Protein AF-A0A7C3ES78-F1 (afdb_monomer)

Solvent-accessible surface area (backbone atoms only — not comparable to full-atom values): 7080 Å² total; per-residue (Å²): 106,75,72,52,53,51,52,51,51,50,53,50,50,53,51,52,53,52,50,52,52,55,54,38,75,72,42,63,96,80,56,62,63,67,60,55,52,51,55,49,52,56,51,46,53,54,51,32,52,55,46,28,54,58,33,47,80,73,57,60,40,49,51,47,71,48,76,52,77,45,78,47,74,48,81,80,72,85,88,84,70,71,67,76,73,80,66,73,81,65,92,75,47,56,28,30,42,36,39,40,43,34,44,34,39,41,36,86,94,46,78,48,73,51,77,43,61,45,58,43,78,64

Nearest PDB structures (foldseek):
  2x2r-assembly1_B  TM=5.175E-01  e=1.816E+00  Homo sapiens
  7s01-assembly1_c  TM=3.495E-01  e=9.575E-01  Bacillus phage AR9
  6fk0-assembly1_A  TM=3.008E-01  e=2.667E+00  Homo sapiens
  3k5e-assembly2_B  TM=3.259E-01  e=1.816E+00  Homo sapiens

Structure (mmCIF, N/CA/C/O backbone):
data_AF-A0A7C3ES78-F1
#
_entry.id   AF-A0A7C3ES78-F1
#
loop_
_atom_site.group_PDB
_atom_site.id
_atom_site.type_symbol
_atom_site.label_atom_id
_atom_site.label_alt_id
_atom_site.label_comp_id
_atom_site.label_asym_id
_atom_site.label_entity_id
_atom_site.label_seq_id
_atom_site.pdbx_PDB_ins_code
_atom_site.Cartn_x
_atom_site.Cartn_y
_atom_site.Cartn_z
_atom_site.occupancy
_atom_site.B_iso_or_equiv
_atom_site.auth_seq_id
_atom_site.auth_comp_id
_atom_site.auth_asym_id
_atom_site.auth_atom_id
_atom_site.pdbx_PDB_model_num
ATOM 1 N N . MET A 1 1 ? -17.506 1.241 11.285 1.00 62.62 1 MET A N 1
ATOM 2 C CA . MET A 1 1 ? -16.161 0.634 11.338 1.00 62.62 1 MET A CA 1
ATOM 3 C C . MET A 1 1 ? -15.782 -0.171 10.093 1.00 62.62 1 MET A C 1
ATOM 5 O O . MET A 1 1 ? -14.934 0.307 9.359 1.00 62.62 1 MET A O 1
ATOM 9 N N . ALA A 1 2 ? -16.392 -1.330 9.785 1.00 64.75 2 ALA A N 1
ATOM 10 C CA . ALA A 1 2 ? -15.964 -2.161 8.637 1.00 64.75 2 ALA A CA 1
ATOM 11 C C . ALA A 1 2 ? -15.982 -1.416 7.283 1.00 64.75 2 ALA A C 1
ATOM 13 O O . ALA A 1 2 ? -14.995 -1.424 6.559 1.00 64.75 2 ALA A O 1
ATOM 14 N N . ARG A 1 3 ? -17.068 -0.685 7.003 1.00 71.31 3 ARG A N 1
ATOM 15 C CA . ARG A 1 3 ? -17.240 0.115 5.777 1.00 71.31 3 ARG A CA 1
ATOM 16 C C . ARG A 1 3 ? -16.304 1.328 5.689 1.00 71.31 3 ARG A C 1
ATOM 18 O O . ARG A 1 3 ? -15.979 1.794 4.607 1.00 71.31 3 ARG A O 1
ATOM 25 N N . GLU A 1 4 ? -15.890 1.858 6.836 1.00 70.44 4 GLU A N 1
ATOM 26 C CA . GLU A 1 4 ? -14.985 3.013 6.910 1.00 70.44 4 GLU A CA 1
ATOM 27 C C . GLU A 1 4 ? -13.533 2.574 6.724 1.00 70.44 4 GLU A C 1
ATOM 29 O O . GLU A 1 4 ? -12.785 3.240 6.016 1.00 70.44 4 GLU A O 1
ATOM 34 N N . LEU A 1 5 ? -13.161 1.421 7.294 1.00 70.56 5 LEU A N 1
ATOM 35 C CA . LEU A 1 5 ? -11.885 0.763 7.025 1.00 70.56 5 LEU A CA 1
ATOM 36 C C . LEU A 1 5 ? -11.753 0.430 5.540 1.00 70.56 5 LEU A C 1
ATOM 38 O O . LEU A 1 5 ? -10.719 0.707 4.947 1.00 70.56 5 LEU A O 1
ATOM 42 N N . GLU A 1 6 ? -12.808 -0.101 4.930 1.00 73.50 6 GLU A N 1
ATOM 43 C CA . GLU A 1 6 ? -12.848 -0.374 3.495 1.00 73.50 6 GLU A CA 1
ATOM 44 C C . GLU A 1 6 ? -12.653 0.905 2.666 1.00 73.50 6 GLU A C 1
ATOM 46 O O . GLU A 1 6 ? -11.811 0.930 1.772 1.00 73.50 6 GLU A O 1
ATOM 51 N N . PHE A 1 7 ? -13.354 1.992 3.005 1.00 77.75 7 PHE A N 1
ATOM 52 C CA . PHE A 1 7 ? -13.230 3.274 2.307 1.00 77.75 7 PHE A CA 1
ATOM 53 C C . PHE A 1 7 ? -11.829 3.890 2.432 1.00 77.75 7 PHE A C 1
ATOM 55 O O . PHE A 1 7 ? -11.240 4.318 1.440 1.00 77.75 7 PHE A O 1
ATOM 62 N N . ILE A 1 8 ? -11.271 3.927 3.643 1.00 77.00 8 ILE A N 1
ATOM 63 C CA . ILE A 1 8 ? -9.923 4.452 3.890 1.00 77.00 8 ILE A CA 1
ATOM 64 C C . ILE A 1 8 ? -8.868 3.583 3.196 1.00 77.00 8 ILE A C 1
ATOM 66 O O . ILE A 1 8 ? -7.962 4.122 2.564 1.00 77.00 8 ILE A O 1
ATOM 70 N N . SER A 1 9 ? -9.024 2.258 3.239 1.00 76.31 9 SER A N 1
ATOM 71 C CA . SER A 1 9 ? -8.118 1.332 2.556 1.00 76.31 9 SER A CA 1
ATOM 72 C C . SER A 1 9 ? -8.146 1.514 1.041 1.00 76.31 9 SER A C 1
ATOM 74 O O . SER A 1 9 ? -7.097 1.503 0.403 1.00 76.31 9 SER A O 1
ATOM 76 N N . TYR A 1 10 ? -9.327 1.763 0.468 1.00 80.12 10 TYR A N 1
ATOM 77 C CA . TYR A 1 10 ? -9.472 2.082 -0.951 1.00 80.12 10 TYR A CA 1
ATOM 78 C C . TYR A 1 10 ? -8.794 3.401 -1.330 1.00 80.12 10 TYR A C 1
ATOM 80 O O . TYR A 1 10 ? -8.125 3.470 -2.357 1.00 80.12 10 TYR A O 1
ATOM 88 N N . ASN A 1 11 ? -8.931 4.449 -0.515 1.00 83.50 11 ASN A N 1
ATOM 89 C CA . ASN A 1 11 ? -8.260 5.722 -0.791 1.00 83.50 11 ASN A CA 1
ATOM 90 C C . ASN A 1 11 ? -6.737 5.598 -0.705 1.00 83.50 11 ASN A C 1
ATOM 92 O O . ASN A 1 11 ? -6.035 6.135 -1.561 1.00 83.50 11 ASN A O 1
ATOM 96 N N . ALA A 1 12 ? -6.236 4.849 0.282 1.00 81.75 12 ALA A N 1
ATOM 97 C CA . ALA A 1 12 ? -4.819 4.539 0.386 1.00 81.75 12 ALA A CA 1
ATOM 98 C C . ALA A 1 12 ? -4.331 3.795 -0.864 1.00 81.75 12 ALA A C 1
ATOM 100 O O . ALA A 1 12 ? -3.369 4.226 -1.496 1.00 81.75 12 ALA A O 1
ATOM 101 N N . LEU A 1 13 ? -5.048 2.748 -1.286 1.00 79.75 13 LEU A N 1
ATOM 102 C CA . LEU A 1 13 ? -4.766 2.010 -2.519 1.00 79.75 13 LEU A CA 1
ATOM 103 C C . LEU A 1 13 ? -4.699 2.928 -3.751 1.00 79.75 13 LEU A C 1
ATOM 105 O O . LEU A 1 13 ? -3.739 2.853 -4.517 1.00 79.75 13 LEU A O 1
ATOM 109 N N . LEU A 1 14 ? -5.688 3.810 -3.940 1.00 81.12 14 LEU A N 1
ATOM 110 C CA . LEU A 1 14 ? -5.721 4.758 -5.060 1.00 81.12 14 LEU A CA 1
ATOM 111 C C . LEU A 1 14 ? -4.498 5.683 -5.064 1.00 81.12 14 LEU A C 1
ATOM 113 O O . LEU A 1 14 ? -3.889 5.891 -6.116 1.00 81.12 14 LEU A O 1
ATOM 117 N N . ASP A 1 15 ? -4.127 6.217 -3.900 1.00 84.38 15 ASP A N 1
ATOM 118 C CA . ASP A 1 15 ? -2.976 7.106 -3.760 1.00 84.38 15 ASP A CA 1
ATOM 119 C C . ASP A 1 15 ? -1.652 6.378 -4.023 1.00 84.38 15 ASP A C 1
ATOM 121 O O . ASP A 1 15 ? -0.822 6.886 -4.779 1.00 84.38 15 ASP A O 1
ATOM 125 N N . PHE A 1 16 ? -1.472 5.161 -3.494 1.00 79.25 16 PHE A N 1
ATOM 126 C CA . PHE A 1 16 ? -0.300 4.334 -3.797 1.00 79.25 16 PHE A CA 1
ATOM 127 C C . PHE A 1 16 ? -0.185 4.057 -5.294 1.00 79.25 16 PHE A C 1
ATOM 129 O O . PHE A 1 16 ? 0.885 4.247 -5.873 1.00 79.25 16 PHE A O 1
ATOM 136 N N . CYS A 1 17 ? -1.283 3.670 -5.945 1.00 75.62 17 CYS A N 1
ATOM 137 C CA . CYS A 1 17 ? -1.304 3.415 -7.383 1.00 75.62 17 CYS A CA 1
ATOM 138 C C . CYS A 1 17 ? -0.955 4.666 -8.201 1.00 75.62 17 CYS A C 1
ATOM 140 O O . CYS A 1 17 ? -0.160 4.598 -9.142 1.00 75.62 17 CYS A O 1
ATOM 142 N N . ALA A 1 18 ? -1.496 5.829 -7.831 1.00 77.25 18 ALA A N 1
ATOM 143 C CA . ALA A 1 18 ? -1.172 7.094 -8.482 1.00 77.25 18 ALA A CA 1
ATOM 144 C C . ALA A 1 18 ? 0.302 7.481 -8.285 1.00 77.25 18 ALA A C 1
ATOM 146 O O . ALA A 1 18 ? 0.964 7.914 -9.232 1.00 77.25 18 ALA A O 1
ATOM 147 N N . ALA A 1 19 ? 0.826 7.290 -7.075 1.00 77.81 19 ALA A N 1
ATOM 148 C CA . ALA A 1 19 ? 2.203 7.588 -6.717 1.00 77.81 19 ALA A CA 1
ATOM 149 C C . ALA A 1 19 ? 3.192 6.685 -7.477 1.00 77.81 19 ALA A C 1
ATOM 151 O O . ALA A 1 19 ? 4.142 7.197 -8.071 1.00 77.81 19 ALA A O 1
ATOM 152 N N . MET A 1 20 ? 2.920 5.376 -7.556 1.00 75.44 20 MET A N 1
ATOM 153 C CA . MET A 1 20 ? 3.696 4.430 -8.369 1.00 75.44 20 MET A CA 1
ATOM 154 C C . MET A 1 20 ? 3.691 4.818 -9.845 1.00 75.44 20 MET A C 1
ATOM 156 O O . MET A 1 20 ? 4.745 4.846 -10.468 1.00 75.44 20 MET A O 1
ATOM 160 N N . LYS A 1 21 ? 2.532 5.191 -10.400 1.00 73.12 21 LYS A N 1
ATOM 161 C CA . LYS A 1 21 ? 2.420 5.630 -11.799 1.00 73.12 21 LYS A CA 1
ATOM 162 C C . LYS A 1 21 ? 3.163 6.937 -12.076 1.00 73.12 21 LYS A C 1
ATOM 164 O O . LYS A 1 21 ? 3.678 7.140 -13.172 1.00 73.12 21 LYS A O 1
ATOM 169 N N . LEU A 1 22 ? 3.184 7.866 -11.125 1.00 73.50 22 LEU A N 1
ATOM 170 C CA . LEU A 1 22 ? 3.937 9.106 -11.289 1.00 73.50 22 LEU A CA 1
ATOM 171 C C . LEU A 1 22 ? 5.441 8.841 -11.226 1.00 73.50 22 LEU A C 1
ATOM 173 O O . LEU A 1 22 ? 6.173 9.360 -12.064 1.00 73.50 22 LEU A O 1
ATOM 177 N N . ALA A 1 23 ? 5.874 8.009 -10.276 1.00 70.31 23 ALA A N 1
ATOM 178 C CA . ALA A 1 23 ? 7.259 7.576 -10.172 1.00 70.31 23 ALA A CA 1
ATOM 179 C C . ALA A 1 23 ? 7.695 6.880 -11.471 1.00 70.31 23 ALA A C 1
ATOM 181 O O . ALA A 1 23 ? 8.684 7.294 -12.065 1.00 70.31 23 ALA A O 1
ATOM 182 N N . ALA A 1 24 ? 6.889 5.933 -11.968 1.00 67.88 24 ALA A N 1
ATOM 183 C CA . ALA A 1 24 ? 7.060 5.216 -13.234 1.00 67.88 24 ALA A CA 1
ATOM 184 C C . ALA A 1 24 ? 7.420 6.129 -14.419 1.00 67.88 24 ALA A C 1
ATOM 186 O O . ALA A 1 24 ? 8.396 5.884 -15.119 1.00 67.88 24 AL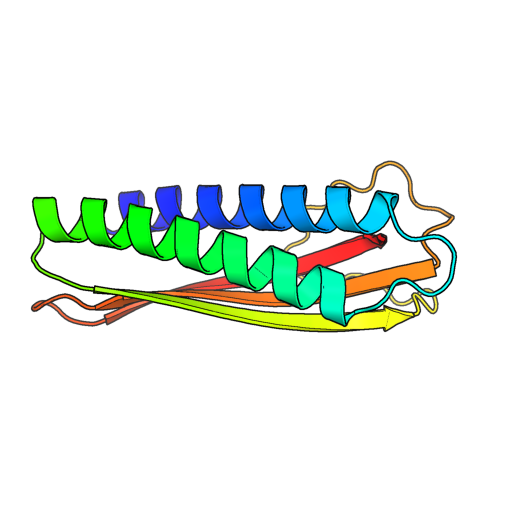A A O 1
ATOM 187 N N . LYS A 1 25 ? 6.682 7.234 -14.602 1.00 64.75 25 LYS A N 1
ATOM 188 C CA . LYS A 1 25 ? 6.899 8.193 -15.704 1.00 64.75 25 LYS A CA 1
ATOM 189 C C . LYS A 1 25 ? 8.266 8.878 -15.682 1.00 64.75 25 LYS A C 1
ATOM 191 O O . LYS A 1 25 ? 8.702 9.381 -16.713 1.00 64.75 25 LYS A O 1
ATOM 196 N N . GLY A 1 26 ? 8.890 8.978 -14.510 1.00 58.06 26 GLY A N 1
ATOM 197 C CA . GLY A 1 26 ? 10.189 9.621 -14.333 1.00 58.06 26 GLY A CA 1
ATOM 198 C C . GLY A 1 26 ? 11.374 8.715 -14.662 1.00 58.06 26 GLY A C 1
ATOM 199 O O . GLY A 1 26 ? 12.507 9.193 -14.642 1.00 58.06 26 GLY A O 1
ATOM 200 N N . PHE A 1 27 ? 11.139 7.433 -14.953 1.00 61.03 27 PHE A N 1
ATOM 201 C CA . PHE A 1 27 ? 12.204 6.475 -15.206 1.00 61.03 27 PHE A CA 1
ATOM 202 C C . PHE A 1 27 ? 12.426 6.269 -16.710 1.00 61.03 27 PHE A C 1
ATOM 204 O O . PHE A 1 27 ? 11.606 5.626 -17.365 1.00 61.03 27 PHE A O 1
ATOM 211 N N . PRO A 1 28 ? 13.541 6.762 -17.283 1.00 53.06 28 PRO A N 1
ATOM 212 C CA . PRO A 1 28 ? 14.048 6.193 -18.527 1.00 53.06 28 PRO A CA 1
ATOM 213 C C . PRO A 1 28 ? 14.413 4.715 -18.301 1.00 53.06 28 PRO A C 1
ATOM 215 O O . PRO A 1 28 ? 14.595 4.291 -17.158 1.00 53.06 28 PRO A O 1
ATOM 218 N N . GLU A 1 29 ? 14.486 3.937 -19.385 1.00 52.12 29 GLU A N 1
ATOM 219 C CA . GLU A 1 29 ? 14.794 2.497 -19.392 1.00 52.12 29 GLU A CA 1
ATOM 220 C C . GLU A 1 29 ? 15.779 2.094 -18.272 1.00 52.12 29 GLU A C 1
ATOM 222 O O . GLU A 1 29 ? 16.942 2.492 -18.291 1.00 52.12 29 GLU A O 1
ATOM 227 N N . GLY A 1 30 ? 15.307 1.325 -17.279 1.00 50.09 30 GLY A N 1
ATOM 228 C CA . GLY A 1 30 ? 16.129 0.884 -16.139 1.00 50.09 30 GLY A CA 1
ATOM 229 C C . GLY A 1 30 ? 15.933 1.658 -14.829 1.00 50.09 30 GLY A C 1
ATOM 230 O O . GLY A 1 30 ? 16.876 1.790 -14.049 1.00 50.09 30 GLY A O 1
ATOM 231 N N . GLY A 1 31 ? 14.726 2.170 -14.570 1.00 53.41 31 GLY A N 1
ATOM 232 C CA . GLY A 1 31 ? 14.396 2.867 -13.329 1.00 53.41 31 GLY A CA 1
ATOM 233 C C . GLY A 1 31 ? 14.847 2.154 -12.053 1.00 53.41 31 GLY A C 1
ATOM 234 O O . GLY A 1 31 ? 14.651 0.952 -11.888 1.00 53.41 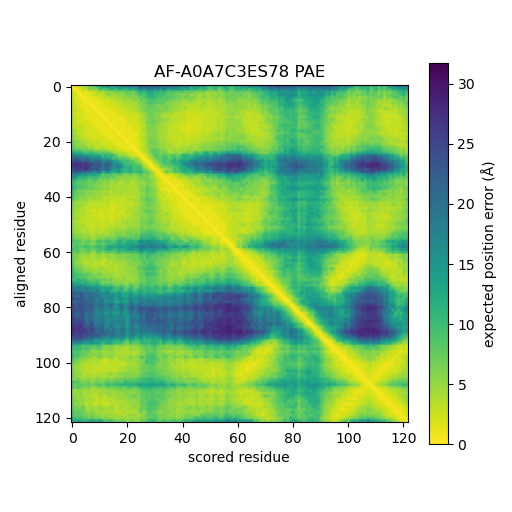31 GLY A O 1
ATOM 235 N N . ASN A 1 32 ? 15.460 2.912 -11.142 1.00 60.69 32 ASN A N 1
ATOM 236 C CA . ASN A 1 32 ? 16.011 2.378 -9.904 1.00 60.69 32 ASN A CA 1
ATOM 237 C C . ASN A 1 32 ? 14.873 1.994 -8.943 1.00 60.69 32 ASN A C 1
ATOM 239 O O . ASN A 1 32 ? 14.226 2.875 -8.369 1.00 60.69 32 ASN A O 1
ATOM 243 N N . ALA A 1 33 ? 14.663 0.689 -8.752 1.00 61.41 33 ALA A N 1
ATOM 244 C CA . ALA A 1 33 ? 13.669 0.114 -7.843 1.00 61.41 33 ALA A CA 1
ATOM 245 C C . ALA A 1 33 ? 13.688 0.758 -6.444 1.00 61.41 33 ALA A C 1
ATOM 247 O O . ALA A 1 33 ? 12.634 1.008 -5.863 1.00 61.41 33 ALA A O 1
ATOM 248 N N . THR A 1 34 ? 14.864 1.167 -5.962 1.00 65.94 34 THR A N 1
ATOM 249 C CA . THR A 1 34 ? 15.045 1.833 -4.666 1.00 65.94 34 THR A CA 1
ATOM 250 C C . THR A 1 34 ? 14.294 3.166 -4.553 1.00 65.94 34 THR A C 1
ATOM 252 O O . THR A 1 34 ? 13.848 3.544 -3.470 1.00 65.94 34 THR A O 1
ATOM 255 N N . VAL A 1 35 ? 14.116 3.903 -5.655 1.00 69.25 35 VAL A N 1
ATOM 256 C CA . VAL A 1 35 ? 13.377 5.179 -5.649 1.00 69.25 35 VAL A CA 1
ATOM 257 C C . VAL A 1 35 ? 11.872 4.934 -5.522 1.00 69.25 35 VAL A C 1
ATOM 259 O O . VAL A 1 35 ? 11.189 5.672 -4.812 1.00 69.25 35 VAL A O 1
ATOM 262 N N . ILE A 1 36 ? 11.356 3.884 -6.169 1.00 69.69 36 ILE A N 1
ATOM 263 C CA . ILE A 1 36 ? 9.953 3.472 -6.034 1.00 69.69 36 ILE A CA 1
ATOM 264 C C . ILE A 1 36 ? 9.703 2.963 -4.613 1.00 69.69 36 ILE A C 1
ATOM 266 O O . ILE A 1 36 ? 8.752 3.410 -3.977 1.00 69.69 36 ILE A O 1
ATOM 270 N N . GLU A 1 37 ? 10.587 2.118 -4.080 1.00 71.31 37 GLU A N 1
ATOM 271 C CA . GLU A 1 37 ? 10.511 1.621 -2.701 1.00 71.31 37 GLU A CA 1
ATOM 272 C C . GLU A 1 37 ? 10.481 2.767 -1.680 1.00 71.31 37 GLU A C 1
ATOM 274 O O . GLU A 1 37 ? 9.593 2.812 -0.829 1.00 71.31 37 GLU A O 1
ATOM 279 N N . GLY A 1 38 ? 11.389 3.744 -1.796 1.00 73.12 38 GLY A N 1
ATOM 280 C CA . GLY A 1 38 ? 11.440 4.895 -0.889 1.00 73.12 38 GLY A CA 1
ATOM 281 C C . GLY A 1 38 ? 10.202 5.797 -0.970 1.00 73.12 38 GLY A C 1
ATOM 282 O O . GLY A 1 38 ? 9.672 6.227 0.057 1.00 73.12 38 GLY A O 1
ATOM 283 N N . LEU A 1 39 ? 9.701 6.058 -2.182 1.00 75.69 39 LEU A N 1
ATOM 284 C CA . LEU A 1 39 ? 8.489 6.855 -2.396 1.00 75.69 39 LEU A CA 1
ATOM 285 C C . LEU A 1 39 ? 7.250 6.163 -1.818 1.00 75.69 39 LEU A C 1
ATOM 287 O O . LEU A 1 39 ? 6.395 6.820 -1.219 1.00 75.69 39 LEU A O 1
ATOM 291 N N . ILE A 1 40 ? 7.171 4.841 -1.953 1.00 77.88 40 ILE A N 1
ATOM 292 C CA . ILE A 1 40 ? 6.071 4.048 -1.413 1.00 77.88 40 ILE A CA 1
ATOM 293 C C . ILE A 1 40 ? 6.148 3.940 0.107 1.00 77.88 40 ILE A C 1
ATOM 295 O O . ILE A 1 40 ? 5.123 4.121 0.762 1.00 77.88 40 ILE A O 1
ATOM 299 N N . ALA A 1 41 ? 7.339 3.762 0.682 1.00 79.50 41 ALA A N 1
ATOM 300 C CA . ALA A 1 41 ? 7.528 3.757 2.130 1.00 79.50 41 ALA A CA 1
ATOM 301 C C . ALA A 1 41 ? 7.077 5.083 2.774 1.00 79.50 41 ALA A C 1
ATOM 303 O O . ALA A 1 41 ? 6.329 5.075 3.751 1.00 79.50 41 ALA A O 1
ATOM 304 N N . GLY A 1 42 ? 7.449 6.231 2.192 1.00 82.75 42 GLY A N 1
ATOM 305 C CA . GLY A 1 42 ? 7.021 7.543 2.694 1.00 82.75 42 GLY A CA 1
ATOM 306 C C . GLY A 1 42 ? 5.507 7.767 2.596 1.00 82.75 42 GLY A C 1
ATOM 307 O O . GLY A 1 42 ? 4.885 8.284 3.524 1.00 82.75 42 GLY A O 1
ATOM 308 N N . ARG A 1 43 ? 4.886 7.330 1.492 1.00 84.12 43 ARG A N 1
ATOM 309 C CA . ARG A 1 43 ? 3.422 7.352 1.320 1.00 84.12 43 ARG A CA 1
ATOM 310 C C . ARG A 1 43 ? 2.724 6.451 2.339 1.00 84.12 43 ARG A C 1
ATOM 312 O O . ARG A 1 43 ? 1.689 6.838 2.879 1.00 84.12 43 ARG A O 1
ATOM 319 N N . ALA A 1 44 ? 3.301 5.284 2.624 1.00 84.75 44 ALA A N 1
ATOM 320 C CA . ALA A 1 44 ? 2.757 4.327 3.578 1.00 84.75 44 ALA A CA 1
ATOM 321 C C . ALA A 1 44 ? 2.741 4.895 4.986 1.00 84.75 44 ALA A C 1
ATOM 323 O O . ALA A 1 44 ? 1.722 4.834 5.664 1.00 84.75 44 ALA A O 1
ATOM 324 N N . GLU A 1 45 ? 3.826 5.546 5.378 1.00 87.44 45 GLU A N 1
ATOM 325 C CA . GLU A 1 45 ? 3.912 6.217 6.666 1.00 87.44 45 GLU A CA 1
ATOM 326 C C . GLU A 1 45 ? 2.893 7.365 6.803 1.00 87.44 45 GLU A C 1
ATOM 328 O O . GLU A 1 45 ? 2.241 7.514 7.842 1.00 87.44 45 GLU A O 1
ATOM 333 N N . GLY A 1 46 ? 2.679 8.137 5.731 1.00 87.44 46 GLY A N 1
ATOM 334 C CA . GLY A 1 46 ? 1.647 9.177 5.688 1.00 87.44 46 GLY A CA 1
ATOM 335 C C . GLY A 1 46 ? 0.236 8.616 5.888 1.00 87.44 46 GLY A C 1
ATOM 336 O O . GLY A 1 46 ? -0.511 9.090 6.746 1.00 87.44 46 GLY A O 1
ATOM 337 N N . TRP A 1 47 ? -0.118 7.560 5.151 1.00 88.50 47 TRP A N 1
ATOM 338 C CA . TRP A 1 47 ? -1.407 6.884 5.315 1.00 88.50 47 TRP A CA 1
ATOM 339 C C . TRP A 1 47 ? -1.557 6.220 6.680 1.00 88.50 47 TRP A C 1
ATOM 341 O O . TRP A 1 47 ? -2.640 6.285 7.260 1.00 88.50 47 TRP A O 1
ATOM 351 N N . ARG A 1 48 ? -0.485 5.634 7.226 1.00 87.50 48 ARG A N 1
ATOM 352 C CA . ARG A 1 48 ? -0.482 5.042 8.568 1.00 87.50 48 ARG A CA 1
ATOM 353 C C . ARG A 1 48 ? -0.838 6.105 9.600 1.00 87.50 48 ARG A C 1
ATOM 355 O O . ARG A 1 48 ? -1.738 5.886 10.400 1.00 87.50 48 ARG A O 1
ATOM 362 N N . THR A 1 49 ? -0.224 7.283 9.508 1.00 87.81 49 THR A N 1
ATOM 363 C CA . THR A 1 49 ? -0.497 8.418 10.402 1.00 87.81 49 THR A CA 1
ATOM 364 C C . THR A 1 49 ? -1.954 8.886 10.316 1.00 87.81 49 THR A C 1
ATOM 366 O O . THR A 1 49 ? -2.600 9.086 11.345 1.00 87.81 49 THR A O 1
ATOM 369 N N . ILE A 1 50 ? -2.503 9.025 9.102 1.00 85.81 50 ILE A N 1
ATOM 370 C CA . ILE A 1 50 ? -3.913 9.401 8.887 1.00 85.81 50 ILE A CA 1
ATOM 371 C C . ILE A 1 50 ? -4.854 8.350 9.490 1.00 85.81 50 ILE A C 1
ATOM 373 O O . ILE A 1 50 ? -5.827 8.696 10.162 1.00 85.81 50 ILE A O 1
ATOM 377 N N . MET A 1 51 ? -4.558 7.067 9.273 1.00 83.12 51 MET A N 1
ATOM 378 C CA . MET A 1 51 ? -5.348 5.966 9.817 1.00 83.12 51 MET A CA 1
ATOM 379 C C . MET A 1 51 ? -5.287 5.919 11.336 1.00 83.12 51 MET A C 1
ATOM 381 O O . MET A 1 51 ? -6.327 5.814 11.975 1.00 83.12 51 MET A O 1
ATOM 385 N N . GLU A 1 52 ? -4.105 6.051 11.928 1.00 84.12 52 GLU A N 1
ATOM 386 C CA . GLU A 1 52 ? -3.944 6.071 13.380 1.00 84.12 52 GLU A CA 1
ATOM 387 C C . GLU A 1 52 ? -4.669 7.246 14.028 1.00 84.12 52 GLU A C 1
ATOM 389 O O . GLU A 1 52 ? -5.295 7.056 15.068 1.00 84.12 52 GLU A O 1
ATOM 394 N N . ALA A 1 53 ? -4.643 8.434 13.417 1.00 83.44 53 ALA A N 1
ATOM 395 C CA . ALA A 1 53 ? -5.430 9.571 13.887 1.00 83.44 53 ALA A CA 1
ATOM 396 C C . ALA A 1 53 ? -6.933 9.246 13.865 1.00 83.44 53 ALA A C 1
ATOM 398 O O . ALA A 1 53 ? -7.623 9.394 14.871 1.00 83.44 53 ALA A O 1
ATOM 399 N N . TYR A 1 54 ? -7.424 8.700 12.750 1.00 79.38 54 TYR A N 1
ATOM 400 C CA . TYR A 1 54 ? -8.827 8.318 12.602 1.00 79.38 54 TYR A CA 1
ATOM 401 C C . TYR A 1 54 ? -9.277 7.231 13.598 1.00 79.38 54 TYR A C 1
ATOM 403 O O . TYR A 1 54 ? -10.387 7.283 14.129 1.00 79.38 54 TYR A O 1
ATOM 411 N N . ILE A 1 55 ? -8.427 6.231 13.843 1.00 78.56 55 ILE A N 1
ATOM 412 C CA . ILE A 1 55 ? -8.699 5.107 14.751 1.00 78.56 55 ILE A CA 1
ATOM 413 C C . ILE A 1 55 ? -8.661 5.573 16.206 1.00 78.56 55 ILE A C 1
ATOM 415 O O . ILE A 1 55 ? -9.543 5.203 16.984 1.00 78.56 55 ILE A O 1
ATOM 419 N N . ARG A 1 56 ? -7.673 6.399 16.575 1.00 79.69 56 ARG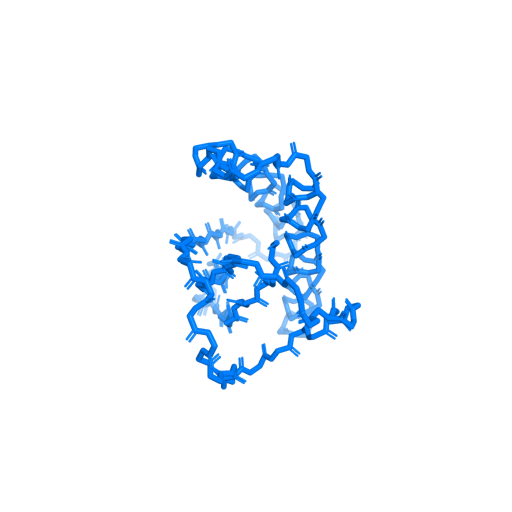 A N 1
ATOM 420 C CA . ARG A 1 56 ? -7.520 6.947 17.929 1.00 79.69 56 ARG A CA 1
ATOM 421 C C . ARG A 1 56 ? -8.773 7.685 18.380 1.00 79.69 56 ARG A C 1
ATOM 423 O O . ARG A 1 56 ? -9.239 7.448 19.488 1.00 79.69 56 ARG A O 1
ATOM 430 N N . ASP A 1 57 ? -9.343 8.503 17.501 1.00 77.88 57 ASP A N 1
ATOM 431 C CA . ASP A 1 57 ? -10.505 9.334 17.822 1.00 77.88 57 ASP A CA 1
ATOM 432 C C . ASP A 1 57 ? -11.807 8.532 17.985 1.00 77.88 57 ASP A C 1
ATOM 434 O O . ASP A 1 57 ? -12.811 9.075 18.447 1.00 77.88 57 ASP A O 1
ATOM 438 N N . ARG A 1 58 ? -11.827 7.248 17.596 1.00 75.06 58 ARG A N 1
ATOM 439 C CA . ARG A 1 58 ? -13.062 6.451 17.541 1.00 75.06 58 ARG A CA 1
ATOM 440 C C . ARG A 1 58 ? -13.041 5.184 18.381 1.00 75.06 58 ARG A C 1
ATOM 442 O O . ARG A 1 58 ? -14.073 4.836 18.944 1.00 75.06 58 ARG A O 1
ATOM 449 N N . VAL A 1 59 ? -11.931 4.448 18.385 1.00 72.06 59 VAL A N 1
ATOM 450 C CA . VAL A 1 59 ? -11.922 3.036 18.817 1.00 72.06 59 VAL A CA 1
ATOM 451 C C . VAL A 1 59 ? -10.643 2.602 19.536 1.00 72.06 59 VAL A C 1
ATOM 453 O O . VAL A 1 59 ? -10.458 1.406 19.715 1.00 72.06 59 VAL A O 1
ATOM 45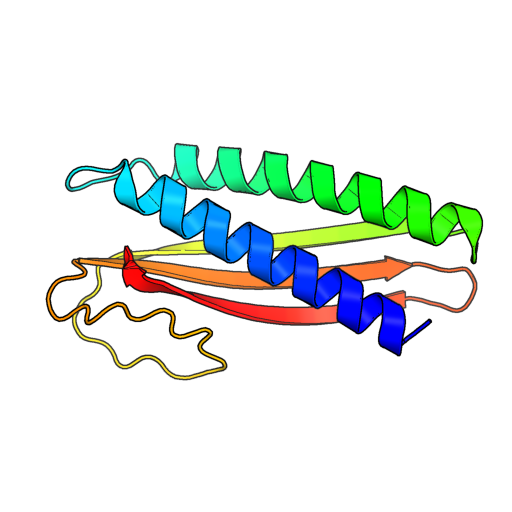6 N N . ASN A 1 60 ? -9.777 3.543 19.942 1.00 77.06 60 ASN A N 1
ATOM 457 C CA . ASN A 1 60 ? -8.518 3.286 20.662 1.00 77.06 60 ASN A CA 1
ATOM 458 C C . ASN A 1 60 ? -7.721 2.092 20.090 1.00 77.06 60 ASN A C 1
ATOM 460 O O . ASN A 1 60 ? -7.789 0.965 20.580 1.00 77.06 60 ASN A O 1
ATOM 464 N N . GLY A 1 61 ? -6.970 2.328 19.015 1.00 81.31 61 GLY A N 1
ATOM 465 C CA . GLY A 1 61 ? -6.265 1.266 18.300 1.00 81.31 61 GLY A CA 1
ATOM 466 C C . GLY A 1 61 ? -5.077 1.767 17.487 1.00 81.31 61 GLY A C 1
ATOM 467 O O . GLY A 1 61 ? -4.743 2.953 17.518 1.00 81.31 61 GLY A O 1
ATOM 468 N N . SER A 1 62 ? -4.453 0.856 16.744 1.00 84.44 62 SER A N 1
ATOM 469 C CA . SER A 1 62 ? -3.316 1.133 15.862 1.00 84.44 62 SER A CA 1
ATOM 470 C C . SER A 1 62 ? -3.564 0.628 14.441 1.00 84.44 62 SER A C 1
ATOM 472 O O . SER A 1 62 ? -4.378 -0.273 14.213 1.00 84.44 62 SER A O 1
ATOM 474 N N . ALA A 1 63 ? -2.861 1.227 13.479 1.00 85.56 63 ALA A N 1
ATOM 475 C CA . ALA A 1 63 ? -2.873 0.801 12.086 1.00 85.56 63 ALA A CA 1
ATOM 476 C C . ALA A 1 63 ? -1.500 0.276 11.674 1.00 85.56 63 ALA A C 1
ATOM 478 O O . ALA A 1 63 ? -0.463 0.823 12.038 1.00 85.56 63 ALA A O 1
ATOM 479 N N . GLU A 1 64 ? -1.513 -0.750 10.840 1.00 86.31 64 GLU A N 1
ATOM 480 C CA . GLU A 1 64 ? -0.339 -1.288 10.174 1.00 86.31 64 GLU A CA 1
ATOM 481 C C . GLU A 1 64 ? -0.613 -1.309 8.671 1.00 86.31 64 GLU A C 1
ATOM 483 O O . GLU A 1 64 ? -1.654 -1.797 8.224 1.00 86.31 64 GLU A O 1
ATOM 488 N N . ILE A 1 65 ? 0.326 -0.780 7.890 1.00 82.81 65 ILE A N 1
ATOM 489 C CA . ILE A 1 65 ? 0.323 -0.908 6.435 1.00 82.81 65 ILE A CA 1
ATOM 490 C C . ILE A 1 65 ? 1.536 -1.737 6.054 1.00 82.81 65 ILE A C 1
ATOM 492 O O . ILE A 1 65 ? 2.668 -1.338 6.314 1.00 82.81 65 ILE A O 1
ATOM 496 N N . LEU A 1 66 ? 1.286 -2.869 5.412 1.00 82.25 66 LEU A N 1
ATOM 497 C CA . LEU A 1 66 ? 2.306 -3.698 4.802 1.00 82.25 66 LEU A CA 1
ATOM 498 C C . LEU A 1 66 ? 2.191 -3.567 3.287 1.00 82.25 66 LEU A C 1
ATOM 500 O O . LEU A 1 66 ? 1.118 -3.771 2.719 1.00 82.25 66 LEU A O 1
ATOM 504 N N . ILE A 1 67 ? 3.302 -3.231 2.643 1.00 76.94 67 ILE A N 1
ATOM 505 C CA . ILE A 1 67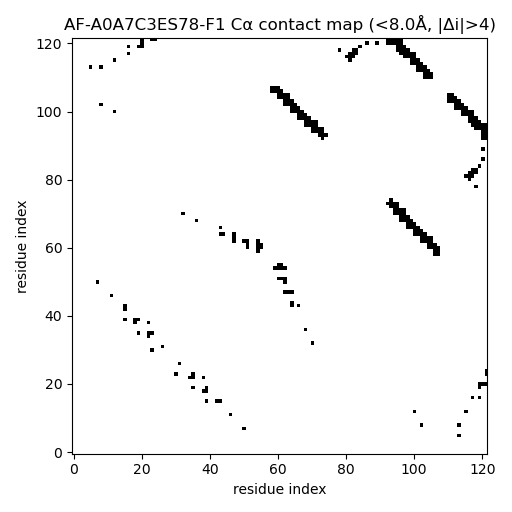 ? 3.388 -3.124 1.192 1.00 76.94 67 ILE A CA 1
ATOM 506 C C . ILE A 1 67 ? 4.528 -4.012 0.734 1.00 76.94 67 ILE A C 1
ATOM 508 O O . ILE A 1 67 ? 5.685 -3.748 1.049 1.00 76.94 67 ILE A O 1
ATOM 512 N N . ASN A 1 68 ? 4.188 -5.051 -0.017 1.00 76.94 68 ASN A N 1
ATOM 513 C CA . ASN A 1 68 ? 5.161 -5.932 -0.638 1.00 76.94 68 ASN A CA 1
ATOM 514 C C . ASN A 1 68 ? 5.075 -5.698 -2.135 1.00 76.94 68 ASN A C 1
ATOM 516 O O . ASN A 1 68 ? 4.087 -6.090 -2.743 1.00 76.94 68 ASN A O 1
ATOM 520 N N . LEU A 1 69 ? 6.073 -5.037 -2.717 1.00 72.38 69 LEU A N 1
ATOM 521 C CA . LEU A 1 69 ? 6.132 -4.771 -4.152 1.00 72.38 69 LEU A CA 1
ATOM 522 C C . LEU A 1 69 ? 7.353 -5.443 -4.760 1.00 72.38 69 LEU A C 1
ATOM 524 O O . LEU A 1 69 ? 8.397 -5.589 -4.132 1.00 72.38 69 LEU A O 1
ATOM 528 N N . THR A 1 70 ? 7.203 -5.818 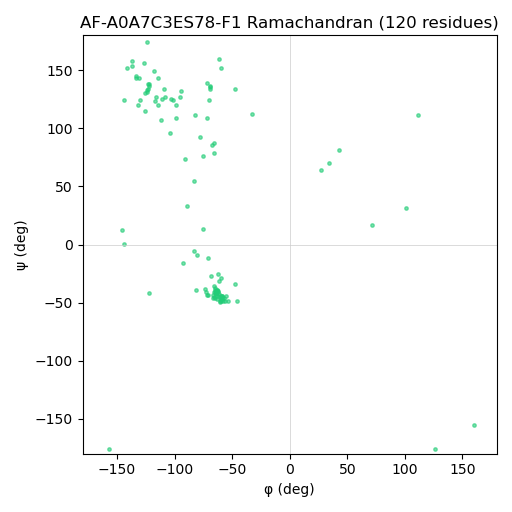-6.017 1.00 70.38 70 THR A N 1
ATOM 529 C CA . THR A 1 70 ? 8.238 -6.380 -6.872 1.00 70.38 70 THR A CA 1
ATOM 530 C C . THR A 1 70 ? 8.178 -5.669 -8.213 1.00 70.38 70 THR A C 1
ATOM 532 O O . THR A 1 70 ? 7.103 -5.283 -8.677 1.00 70.38 70 THR A O 1
ATOM 535 N N . MET A 1 71 ? 9.337 -5.466 -8.828 1.00 71.56 71 MET A N 1
ATOM 536 C CA . MET A 1 71 ? 9.442 -4.963 -10.192 1.00 71.56 71 MET A CA 1
ATOM 537 C C . MET A 1 71 ? 9.927 -6.086 -11.092 1.00 71.56 71 MET A C 1
ATOM 539 O O . MET A 1 71 ? 10.885 -6.776 -10.749 1.00 71.56 71 MET A O 1
ATOM 543 N N . ALA A 1 72 ? 9.281 -6.253 -12.239 1.00 67.88 72 ALA A N 1
ATOM 544 C CA . ALA A 1 72 ? 9.651 -7.260 -13.221 1.00 67.88 72 ALA A CA 1
ATOM 545 C C . ALA A 1 72 ? 9.502 -6.720 -14.646 1.00 67.88 72 ALA A C 1
ATOM 547 O O . ALA A 1 72 ? 8.693 -5.823 -14.909 1.00 67.88 72 ALA A O 1
ATOM 548 N N . GLU A 1 73 ? 10.311 -7.251 -15.562 1.00 66.06 73 GLU A N 1
ATOM 549 C CA . GLU A 1 73 ? 10.215 -6.923 -16.983 1.00 66.06 73 GLU A CA 1
ATOM 550 C C . GLU A 1 73 ? 8.919 -7.519 -17.547 1.00 66.06 73 GLU A C 1
ATOM 552 O O . GLU A 1 73 ? 8.531 -8.650 -17.242 1.00 66.06 73 GLU A O 1
ATOM 557 N N . TYR A 1 74 ? 8.201 -6.731 -18.337 1.00 63.16 74 TYR A N 1
ATOM 558 C CA . TYR A 1 74 ? 6.981 -7.152 -18.999 1.00 63.16 74 TYR A CA 1
ATOM 559 C C . TYR A 1 74 ? 7.330 -7.995 -20.227 1.00 63.16 74 TYR A C 1
ATOM 561 O O . TYR A 1 74 ? 7.506 -7.488 -21.330 1.00 63.16 74 TYR A O 1
ATOM 569 N N . GLU A 1 75 ? 7.385 -9.311 -20.038 1.00 63.34 75 GLU A N 1
ATOM 570 C CA . GLU A 1 75 ? 7.621 -10.287 -21.111 1.00 63.34 75 GLU A CA 1
ATOM 571 C C . GLU A 1 75 ? 6.315 -10.754 -21.793 1.00 63.34 75 GLU A C 1
ATOM 573 O O . GLU A 1 75 ? 6.176 -11.909 -22.187 1.00 63.34 75 GLU A O 1
ATOM 578 N N . GLY A 1 76 ? 5.302 -9.882 -21.895 1.00 58.03 76 GLY A N 1
ATOM 579 C CA . GLY A 1 76 ? 4.027 -10.218 -22.546 1.00 58.03 76 GLY A CA 1
ATOM 580 C C . GLY A 1 76 ? 3.131 -11.189 -21.765 1.00 58.03 76 GLY A C 1
ATOM 581 O O . GLY A 1 76 ? 2.211 -11.770 -22.342 1.00 58.03 76 GLY A O 1
ATOM 582 N N . GLN A 1 77 ? 3.371 -11.383 -20.463 1.00 55.12 77 GLN A N 1
ATOM 583 C CA . GLN A 1 77 ? 2.526 -12.254 -19.643 1.00 55.12 77 GLN A CA 1
ATOM 584 C C . GLN A 1 77 ? 1.143 -11.628 -19.375 1.00 55.12 77 GLN A C 1
ATOM 586 O O . GLN A 1 77 ? 1.068 -10.430 -19.075 1.00 55.12 77 GLN A O 1
ATOM 591 N N . PRO A 1 78 ? 0.054 -12.421 -19.432 1.00 51.50 78 PRO A N 1
ATOM 592 C CA . PRO A 1 78 ? -1.287 -11.951 -19.105 1.00 51.50 78 PRO A CA 1
ATOM 593 C C . PRO A 1 78 ? -1.384 -11.432 -17.661 1.00 51.50 78 PRO A C 1
ATOM 595 O O . PRO A 1 78 ? -0.626 -11.818 -16.761 1.00 51.50 78 PRO A O 1
ATOM 598 N N . VAL A 1 79 ? -2.304 -10.491 -17.460 1.00 49.97 79 VAL A N 1
ATOM 599 C CA . VAL A 1 79 ? -2.552 -9.834 -16.177 1.00 49.97 79 VAL A CA 1
ATOM 600 C C . VAL A 1 79 ? -3.826 -10.415 -15.575 1.00 49.97 79 VAL A C 1
ATOM 602 O O . VAL A 1 79 ? -4.918 -9.983 -15.916 1.00 49.97 79 VAL A O 1
ATOM 605 N N . ASP A 1 80 ? -3.685 -11.405 -14.692 1.00 43.53 80 ASP A N 1
ATOM 606 C CA . ASP A 1 80 ? -4.816 -11.997 -13.972 1.00 43.53 80 ASP A CA 1
ATOM 607 C C . ASP A 1 80 ? -4.872 -11.478 -12.526 1.00 43.53 80 ASP A C 1
ATOM 609 O O . ASP A 1 80 ? -3.911 -11.620 -11.771 1.00 43.53 80 ASP A O 1
ATOM 613 N N . GLY A 1 81 ? -6.023 -10.917 -12.133 1.00 36.62 81 GLY A N 1
ATOM 614 C CA . GLY A 1 81 ? -6.395 -10.671 -10.732 1.00 36.62 81 GLY A CA 1
ATOM 615 C C . GLY A 1 81 ? -6.451 -9.197 -10.311 1.00 36.62 81 GLY A C 1
ATOM 616 O O . GLY A 1 81 ? -5.426 -8.537 -10.215 1.00 36.62 81 GLY A O 1
ATOM 617 N N . VAL A 1 82 ? -7.678 -8.720 -10.035 1.00 44.91 82 VAL A N 1
ATOM 618 C CA . VAL A 1 82 ? -8.070 -7.383 -9.521 1.00 44.91 82 VAL A CA 1
ATOM 619 C C . VAL A 1 82 ? -7.172 -6.252 -10.026 1.00 44.91 82 VAL A C 1
ATOM 621 O O . VAL A 1 82 ? -6.385 -5.634 -9.316 1.00 44.91 82 VAL A O 1
ATOM 624 N N . GLU A 1 83 ? -7.331 -5.987 -11.314 1.00 48.66 83 GLU A N 1
ATOM 625 C CA . GLU A 1 83 ? -6.647 -4.933 -12.035 1.00 48.66 83 GLU A CA 1
ATOM 626 C C . GLU A 1 83 ? -7.390 -3.609 -11.790 1.00 48.66 83 GLU A C 1
ATOM 628 O O . GLU A 1 83 ? -8.493 -3.400 -12.295 1.00 48.66 83 GLU A O 1
ATOM 633 N N . MET A 1 84 ? -6.798 -2.654 -11.066 1.00 45.81 84 MET A N 1
ATOM 634 C CA . MET A 1 84 ? -7.088 -1.258 -11.404 1.00 45.81 84 MET A CA 1
ATOM 635 C C . MET A 1 84 ? -6.317 -0.930 -12.675 1.00 45.81 84 MET A C 1
ATOM 637 O O . MET A 1 84 ? -5.275 -0.274 -12.662 1.00 45.81 84 MET A O 1
ATOM 641 N N . SER A 1 85 ? -6.847 -1.425 -13.787 1.00 42.81 85 SER A N 1
ATOM 642 C CA . SER A 1 85 ? -6.388 -1.153 -15.133 1.00 42.81 85 SER A CA 1
ATOM 643 C C . SER A 1 85 ? -6.630 0.321 -15.456 1.00 42.81 85 SER A C 1
ATOM 645 O O . SER A 1 85 ? -7.546 0.671 -16.194 1.00 42.81 85 SER A O 1
ATOM 647 N N . TYR A 1 86 ? -5.770 1.218 -14.974 1.00 45.16 86 TYR A N 1
ATOM 648 C CA . TYR A 1 86 ? -5.511 2.461 -15.700 1.00 45.16 86 TYR A CA 1
ATOM 649 C C . TYR A 1 86 ? -4.471 2.180 -16.789 1.00 45.16 86 TYR A C 1
ATOM 651 O O . TYR A 1 86 ? -3.427 2.841 -16.867 1.00 45.16 86 TYR A O 1
ATOM 659 N N . ILE A 1 87 ? -4.788 1.179 -17.624 1.00 45.03 87 ILE A N 1
ATOM 660 C CA . ILE A 1 87 ? -4.151 0.914 -18.909 1.00 45.03 87 ILE A CA 1
ATOM 661 C C . ILE A 1 87 ? -4.550 2.092 -19.792 1.00 45.03 87 ILE A C 1
ATOM 663 O O . ILE A 1 87 ? -5.540 2.068 -20.518 1.00 45.03 87 ILE A O 1
ATOM 667 N N . GLY A 1 88 ? -3.783 3.174 -19.712 1.00 42.06 88 GLY A N 1
ATOM 668 C CA . GLY A 1 88 ? -3.683 4.059 -20.858 1.00 42.06 88 GLY A CA 1
ATOM 669 C C . GLY A 1 88 ? -2.988 3.251 -21.942 1.00 42.06 88 GLY A C 1
ATOM 670 O O . GLY A 1 88 ? -1.768 3.230 -21.943 1.00 42.06 88 GLY A O 1
ATOM 671 N N . SER A 1 89 ? -3.759 2.502 -22.740 1.00 38.31 89 SER A N 1
ATOM 672 C CA . SER A 1 89 ? -3.353 1.829 -23.984 1.00 38.31 89 SER A CA 1
ATOM 673 C C . SER A 1 89 ? -1.861 1.459 -24.046 1.00 38.31 89 SER A C 1
ATOM 675 O O . SER A 1 89 ? -1.109 2.024 -24.837 1.00 38.31 89 SER A O 1
ATOM 677 N N . ALA A 1 90 ? -1.399 0.569 -23.168 1.00 45.12 90 ALA A N 1
ATOM 678 C CA . ALA A 1 90 ? 0.014 0.223 -23.078 1.00 45.12 90 ALA A CA 1
ATOM 679 C C . ALA A 1 90 ? 0.326 -0.973 -23.982 1.00 45.12 90 ALA A C 1
ATOM 681 O O . ALA A 1 90 ? 0.577 -2.074 -23.513 1.00 45.12 90 ALA A O 1
ATOM 682 N N . SER A 1 91 ? 0.363 -0.751 -25.293 1.00 43.75 91 SER A N 1
ATOM 683 C CA . SER A 1 91 ? 1.020 -1.680 -26.223 1.00 43.75 91 SER A CA 1
ATOM 684 C C . SER A 1 91 ? 2.559 -1.571 -26.172 1.00 43.75 91 SER A C 1
ATOM 686 O O . SER A 1 91 ? 3.227 -2.042 -27.085 1.00 43.75 91 SER A O 1
ATOM 688 N N . VAL A 1 92 ? 3.122 -0.890 -25.158 1.00 49.22 92 VAL A N 1
ATOM 689 C CA . VAL A 1 92 ? 4.539 -0.469 -25.105 1.00 49.22 92 VAL A CA 1
ATOM 690 C C . VAL A 1 92 ? 5.176 -0.523 -23.705 1.00 49.22 92 VAL A C 1
ATOM 692 O O . VAL A 1 92 ? 6.336 -0.145 -23.568 1.00 49.22 92 VAL A O 1
ATOM 695 N N . ALA A 1 93 ? 4.458 -0.943 -22.654 1.00 54.59 93 ALA A N 1
ATOM 696 C CA . ALA A 1 93 ? 5.056 -1.006 -21.315 1.00 54.59 93 ALA A CA 1
ATOM 697 C C . ALA A 1 93 ? 6.098 -2.130 -21.258 1.00 54.59 93 ALA A C 1
ATOM 699 O O . ALA A 1 93 ? 5.782 -3.274 -21.578 1.00 54.59 93 ALA A O 1
ATOM 700 N N . LYS A 1 94 ? 7.335 -1.798 -20.872 1.00 61.09 94 LYS A N 1
ATOM 701 C CA . LYS A 1 94 ? 8.452 -2.753 -20.777 1.00 61.09 94 LYS A CA 1
ATOM 702 C C . LYS A 1 94 ? 8.584 -3.343 -19.375 1.00 61.09 94 LYS A C 1
ATOM 704 O O . LYS A 1 94 ? 9.235 -4.363 -19.221 1.00 61.09 94 LYS A O 1
ATOM 709 N N . TRP A 1 95 ? 7.961 -2.749 -18.356 1.00 67.94 95 TRP A N 1
ATOM 710 C CA . TRP A 1 95 ? 8.051 -3.218 -16.972 1.00 67.94 95 TRP A CA 1
ATOM 711 C C . TRP A 1 95 ? 6.683 -3.189 -16.289 1.00 67.94 95 TRP A C 1
ATOM 713 O O . TRP A 1 95 ? 5.776 -2.460 -16.692 1.00 67.94 95 TRP A O 1
ATOM 723 N N . PHE A 1 96 ? 6.526 -3.979 -15.230 1.00 72.44 96 PHE A N 1
ATOM 724 C CA . PHE A 1 96 ? 5.402 -3.872 -14.309 1.00 72.44 96 PHE A CA 1
ATOM 725 C C . PHE A 1 96 ? 5.885 -3.848 -12.858 1.00 72.44 96 PHE A C 1
ATOM 727 O O . PHE A 1 96 ? 6.838 -4.533 -12.486 1.00 72.44 96 PHE A O 1
ATOM 734 N N . ILE A 1 97 ? 5.201 -3.058 -12.033 1.00 73.75 97 ILE A N 1
ATOM 735 C CA . ILE A 1 97 ? 5.266 -3.153 -10.574 1.00 73.75 97 ILE A CA 1
ATOM 736 C C . ILE A 1 97 ? 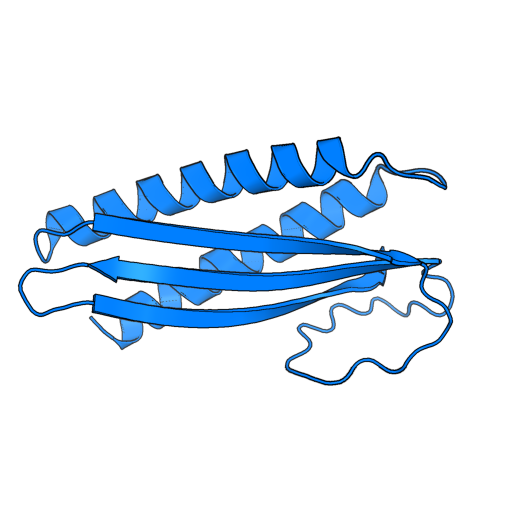4.094 -4.028 -10.144 1.00 73.75 97 ILE A C 1
ATOM 738 O O . ILE A 1 97 ? 2.955 -3.74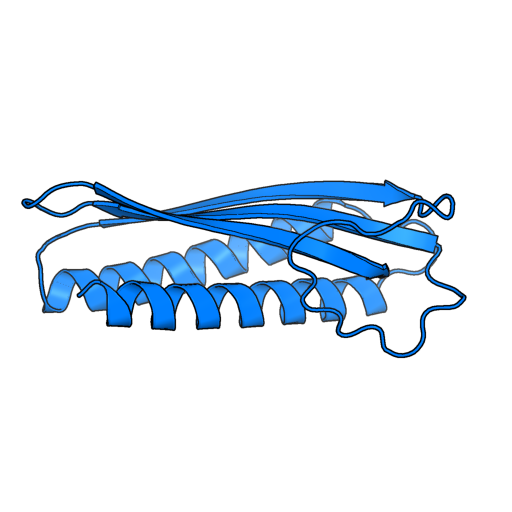1 -10.516 1.00 73.75 97 ILE A O 1
ATOM 742 N N . SER A 1 98 ? 4.347 -5.076 -9.368 1.00 74.00 98 SER A N 1
ATOM 743 C CA . SER A 1 98 ? 3.301 -5.943 -8.824 1.00 74.00 98 SER A CA 1
ATOM 744 C C . SER A 1 98 ? 3.529 -6.302 -7.371 1.00 74.00 98 SER A C 1
ATOM 746 O O . SER A 1 98 ? 4.668 -6.384 -6.917 1.00 74.00 98 SER A O 1
ATOM 748 N N . GLY A 1 99 ? 2.451 -6.588 -6.655 1.00 75.19 99 GLY A N 1
ATOM 749 C CA . GLY A 1 99 ? 2.531 -7.102 -5.299 1.00 75.19 99 GLY A CA 1
ATOM 750 C C . GLY A 1 99 ? 1.241 -6.899 -4.524 1.00 75.19 99 GLY A C 1
ATOM 751 O O . GLY A 1 99 ? 0.180 -6.766 -5.126 1.00 75.19 99 GLY A O 1
ATOM 752 N N . ASP A 1 100 ? 1.346 -6.846 -3.202 1.00 79.62 100 ASP A N 1
ATOM 753 C CA . ASP A 1 100 ? 0.200 -6.774 -2.304 1.00 79.62 100 ASP A CA 1
ATOM 754 C C . ASP A 1 100 ? 0.290 -5.556 -1.383 1.00 79.62 100 ASP A C 1
ATOM 756 O O . ASP A 1 100 ? 1.312 -5.304 -0.735 1.00 79.62 100 ASP A O 1
ATOM 760 N N . LEU A 1 101 ? -0.822 -4.831 -1.276 1.00 78.94 101 LEU A N 1
ATOM 761 C CA . LEU A 1 101 ? -1.076 -3.869 -0.209 1.00 78.94 101 LEU A CA 1
ATOM 762 C C . LEU A 1 101 ? -1.960 -4.539 0.832 1.00 78.94 101 LEU A C 1
ATOM 764 O O . LEU A 1 101 ? -3.092 -4.910 0.538 1.00 78.94 101 LEU A O 1
ATOM 768 N N . THR A 1 102 ? -1.475 -4.639 2.062 1.00 84.44 102 THR A N 1
ATOM 769 C CA . THR A 1 102 ? -2.266 -5.096 3.201 1.00 84.44 102 THR A CA 1
ATOM 770 C C . THR A 1 102 ? -2.386 -3.980 4.222 1.00 84.44 102 THR A C 1
ATOM 772 O O . THR A 1 102 ? -1.390 -3.479 4.736 1.00 84.44 102 THR A O 1
ATOM 775 N N . ILE A 1 103 ? -3.618 -3.617 4.556 1.00 83.50 103 ILE A N 1
ATOM 776 C CA . ILE A 1 103 ? -3.926 -2.658 5.613 1.00 83.50 103 ILE A CA 1
ATOM 777 C C . ILE A 1 103 ? -4.580 -3.425 6.747 1.00 83.50 103 ILE A C 1
ATOM 779 O O . ILE A 1 103 ? -5.562 -4.137 6.546 1.00 83.50 103 ILE A O 1
ATOM 783 N N . SER A 1 104 ? -4.018 -3.297 7.942 1.00 86.75 104 SER A N 1
ATOM 784 C CA . SER A 1 104 ? -4.526 -3.925 9.153 1.00 86.75 104 SER A CA 1
ATOM 785 C C . SER A 1 104 ? -4.821 -2.877 10.210 1.00 86.75 104 SER A C 1
ATOM 787 O O . SER A 1 104 ? -4.033 -1.964 10.433 1.00 86.75 104 SER A O 1
ATOM 789 N N . ILE A 1 105 ? -5.944 -3.039 10.896 1.00 84.75 105 ILE A N 1
ATOM 790 C CA . ILE A 1 105 ? -6.285 -2.265 12.083 1.00 84.75 105 ILE A CA 1
ATOM 791 C C . ILE A 1 105 ? -6.371 -3.221 13.259 1.00 84.75 105 ILE A C 1
ATOM 793 O O . ILE A 1 105 ? -7.107 -4.210 13.212 1.00 84.75 105 ILE A O 1
ATOM 797 N N . GLN A 1 106 ? -5.638 -2.894 14.317 1.00 85.94 106 GLN A N 1
ATOM 798 C CA . GLN A 1 106 ? -5.742 -3.545 15.610 1.00 85.94 106 GLN A CA 1
ATOM 799 C C . GLN A 1 106 ? -6.556 -2.655 16.550 1.00 85.94 106 GLN A C 1
ATOM 801 O O . GLN A 1 106 ? -6.205 -1.502 16.788 1.00 85.94 106 GLN A O 1
ATOM 806 N N . THR A 1 107 ? -7.627 -3.212 17.105 1.00 82.50 107 THR A N 1
ATOM 807 C CA . THR A 1 107 ? -8.442 -2.590 18.162 1.00 82.50 107 THR A CA 1
ATOM 808 C C . THR A 1 107 ? -8.525 -3.522 19.370 1.00 82.50 107 THR A C 1
ATOM 810 O O . THR A 1 107 ? -8.086 -4.675 19.293 1.00 82.50 107 THR A O 1
ATOM 813 N N . GLU A 1 108 ? -9.127 -3.055 20.464 1.00 83.06 108 GLU A N 1
ATOM 814 C CA . GLU A 1 108 ? -9.481 -3.897 21.619 1.00 83.06 108 GLU A CA 1
ATOM 815 C C . GLU A 1 108 ? -10.441 -5.043 21.233 1.00 83.06 108 GLU A C 1
ATOM 817 O O . GLU A 1 108 ? -10.385 -6.125 21.812 1.00 83.06 108 GLU A O 1
ATOM 822 N N . GLU A 1 109 ? -11.265 -4.846 20.197 1.00 81.75 109 GLU A N 1
ATOM 823 C CA . GLU A 1 109 ? -12.213 -5.842 19.674 1.00 81.75 109 GLU A CA 1
ATOM 824 C C . GLU A 1 109 ? -11.555 -6.889 18.753 1.00 81.75 109 GLU A C 1
ATOM 826 O O . GLU A 1 109 ? -12.197 -7.864 18.357 1.00 81.75 109 GLU A O 1
ATOM 831 N N . GLY A 1 110 ? -10.283 -6.694 18.385 1.00 84.31 110 GLY A N 1
ATOM 832 C CA . GLY A 1 110 ? -9.511 -7.603 17.538 1.00 84.31 110 GLY A CA 1
ATOM 833 C C . GLY A 1 110 ? -8.874 -6.947 16.309 1.00 84.31 110 GLY A C 1
ATOM 834 O O . GLY A 1 110 ? -8.933 -5.727 16.112 1.00 84.31 110 GLY A O 1
ATOM 835 N N . ARG A 1 111 ? -8.237 -7.789 15.481 1.00 87.19 111 ARG A N 1
ATOM 836 C CA . ARG A 1 111 ? -7.553 -7.398 14.239 1.00 87.19 111 ARG A CA 1
ATOM 837 C C . ARG A 1 111 ? -8.480 -7.550 13.039 1.00 87.19 111 ARG A C 1
ATOM 839 O O . ARG A 1 111 ? -9.092 -8.601 12.856 1.00 87.19 111 ARG A O 1
ATOM 846 N N . ARG A 1 112 ? -8.541 -6.529 12.187 1.00 85.50 112 ARG A N 1
ATOM 847 C CA . ARG A 1 112 ? -9.187 -6.595 10.869 1.00 85.50 112 ARG A CA 1
ATOM 848 C C . ARG A 1 112 ? -8.181 -6.215 9.798 1.00 85.50 112 ARG A C 1
ATOM 850 O O . ARG A 1 112 ? -7.447 -5.249 9.984 1.00 85.50 112 ARG A O 1
ATOM 857 N N . SER A 1 113 ? -8.178 -6.943 8.688 1.00 85.88 113 SER A N 1
ATOM 858 C CA . SER A 1 113 ? -7.241 -6.721 7.588 1.00 85.88 113 SER A CA 1
ATOM 859 C C . SER A 1 113 ? -7.961 -6.722 6.244 1.00 85.88 113 SER A C 1
ATOM 861 O O . SER A 1 113 ? -8.903 -7.489 6.047 1.00 85.88 113 SER A O 1
ATOM 863 N N . ALA A 1 114 ? -7.505 -5.865 5.336 1.00 82.31 114 ALA A N 1
ATOM 864 C CA . ALA A 1 114 ? -7.882 -5.847 3.930 1.00 82.31 114 ALA A CA 1
ATOM 865 C C . ALA A 1 114 ? -6.608 -5.951 3.084 1.00 82.31 114 ALA A C 1
ATOM 867 O O . ALA A 1 114 ? -5.644 -5.227 3.339 1.00 82.31 114 ALA A O 1
ATOM 868 N N . SER A 1 115 ? -6.612 -6.850 2.101 1.00 83.19 115 SER A N 1
ATOM 869 C CA . SER A 1 115 ? -5.480 -7.085 1.204 1.00 83.19 115 SER A CA 1
ATOM 870 C C . SER A 1 115 ? -5.908 -6.880 -0.242 1.00 83.19 115 SER A C 1
ATOM 872 O O . SER A 1 115 ? -6.980 -7.331 -0.647 1.00 83.19 115 SER A O 1
ATOM 874 N N . TYR A 1 116 ? -5.061 -6.199 -1.004 1.00 78.69 116 TYR A N 1
ATOM 875 C CA . TYR A 1 116 ? -5.303 -5.822 -2.388 1.00 78.69 116 TYR A CA 1
ATOM 876 C C . TYR A 1 116 ? -4.101 -6.221 -3.233 1.00 78.69 116 TYR A C 1
ATOM 878 O O . TYR A 1 116 ? -2.987 -5.771 -2.959 1.00 78.69 116 TYR A O 1
ATOM 886 N N . GLY A 1 117 ? -4.348 -7.014 -4.273 1.00 74.56 117 GLY A N 1
ATOM 887 C CA . GLY A 1 117 ? -3.370 -7.229 -5.331 1.00 74.56 117 GLY A CA 1
ATOM 888 C C . GLY A 1 117 ? -3.205 -5.951 -6.151 1.00 74.56 117 GLY A C 1
ATOM 889 O O . GLY A 1 117 ? -4.182 -5.274 -6.475 1.00 74.56 117 GLY A O 1
ATOM 890 N N . ILE A 1 118 ? -1.963 -5.602 -6.462 1.00 73.69 118 ILE A N 1
ATOM 891 C CA . ILE A 1 118 ? -1.595 -4.433 -7.255 1.00 73.69 118 ILE A CA 1
ATOM 892 C C . ILE A 1 118 ? -0.771 -4.907 -8.442 1.00 73.69 118 ILE A C 1
ATOM 894 O O . ILE A 1 118 ? 0.183 -5.669 -8.281 1.00 73.69 118 ILE A O 1
ATOM 898 N N . ARG A 1 119 ? -1.096 -4.402 -9.633 1.00 71.12 119 ARG A N 1
ATOM 899 C CA . ARG A 1 119 ? -0.246 -4.516 -10.818 1.00 71.12 119 ARG A CA 1
ATOM 900 C C . ARG A 1 119 ? -0.348 -3.248 -11.656 1.00 71.12 119 ARG A C 1
ATOM 902 O O . ARG A 1 119 ? -1.443 -2.817 -12.005 1.00 71.12 119 ARG A O 1
ATOM 909 N N . ILE A 1 120 ? 0.790 -2.622 -11.935 1.00 71.06 120 ILE A N 1
ATOM 910 C CA . ILE A 1 120 ? 0.882 -1.334 -12.627 1.00 71.06 120 ILE A CA 1
ATOM 911 C C . ILE A 1 120 ? 1.922 -1.458 -13.731 1.00 71.06 120 ILE A C 1
ATOM 913 O O . ILE A 1 120 ? 3.085 -1.738 -13.455 1.00 71.06 120 ILE A O 1
ATOM 917 N N . ALA A 1 121 ? 1.494 -1.233 -14.971 1.00 68.56 121 ALA A N 1
ATOM 918 C CA . ALA A 1 121 ? 2.391 -1.103 -16.112 1.00 68.56 121 ALA A CA 1
ATOM 919 C C . ALA A 1 121 ? 3.208 0.199 -16.007 1.00 68.56 121 ALA A C 1
ATOM 921 O O . ALA A 1 121 ? 2.643 1.259 -15.706 1.00 68.56 121 ALA A O 1
ATOM 922 N N . VAL A 1 122 ? 4.517 0.093 -16.247 1.00 64.38 122 VAL A N 1
A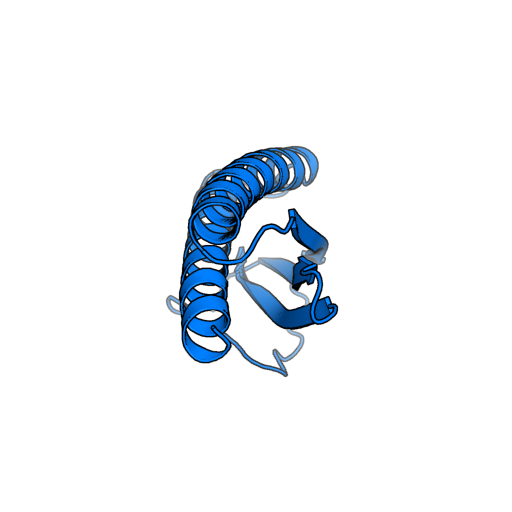TOM 923 C CA . VAL A 1 122 ? 5.537 1.147 -16.103 1.00 64.38 122 VAL A CA 1
ATOM 924 C C . VAL A 1 122 ? 6.152 1.449 -17.464 1.00 64.38 122 VAL A C 1
ATOM 926 O O . VAL A 1 122 ? 6.551 0.487 -18.168 1.00 64.38 122 VAL A O 1
#

pLDDT: mean 71.36, std 13.28, range [36.62, 88.5]

Foldseek 3Di:
DVVVLVVLLVVLVVVLQVQLVVLVVPDDPPDDVVVNVVSSVVSQVVSQVVVQVVCCVPFNWGKDKDWDKDKDFCPPDDDDDQDPPPPPPPPPQGMKIWDKIKMWIQGPVGIDIDMGTYIDGD

Secondary structure (DSSP, 8-state):
-HHHHHHHHHHHHHHHHHHHHHHHHT--SS--HHHHHHHHHHHHHHHHHHHHHHHHHHHS-EEEEEEEEEEEE--S----S---------SS--EEEEEEEEEEEEETTEEEEEEEEEEEE-

Organism: NCBI:txid1867258

Sequence (122 aa):
MARELEFISYNALLDFCAAMKLAAKGFPEGGNATVIEGLIAGRAEGWRTIMEAYIRDRVNGSAEILINLTMAEYEGQPVDGVEMSYIGSASVAKWFISGDLTISIQTEEGRRSASYGIRIAV

Mean predicted aligned error: 8.77 Å

Radius of gyration: 15.69 Å; Cα contacts (8 Å, |Δi|>4): 161; chains: 1; bounding box: 33×22×48 Å